Protein AF-0000000084445921 (afdb_homodimer)

Secondary structure (DSSP, 8-state):
---SS--EE-TT-EEE-TTS-EEEEEEEEEE-TTS-EEEEEEEE--GGGS--EEEEEEGGGEEEETTEEEES--HHHHHTSPBP-TTS----/---SS--EE-TT-EEE-TTS-EEEEEEEEEE-TTS-EEEEEEEE--GGGS--EEEEEEGGGEEEETTEEEES--HHHHHTSPBP-TTS----

Nearest PDB structures (foldseek):
  3htr-assembly1_A  TM=7.862E-01  e=1.238E-06  Rhodopseudomonas palustris
  3a1p-assembly2_C  TM=6.717E-01  e=2.189E-02  Thermus thermophilus HB8
  3h9n-assembly1_A  TM=5.577E-01  e=1.354E-01  Haemophilus influenzae
  8u17-assembly2_D  TM=4.928E-01  e=6.609E+00  Homo sapiens
  8u17-assembly1_A  TM=4.123E-01  e=5.853E+00  Homo sapiens

InterPro domains:
  IPR011033 PRC-barrel-like superfamily [SSF50346] (10-69)
  IPR027275 PRC-barrel domain [PF05239] (10-68)

Solvent-accessible surface area (backbone atoms only — not comparable to full-atom values): 10262 Å² total; per-residue (Å²): 107,53,69,90,60,73,58,44,68,46,59,70,32,56,27,20,27,69,86,65,48,75,55,29,26,31,67,36,40,27,23,31,60,86,58,46,67,49,26,34,32,26,41,35,52,37,67,92,84,58,64,78,37,39,32,65,43,54,39,83,54,51,42,41,48,98,90,41,35,32,30,76,53,45,70,76,62,54,69,72,52,64,70,56,50,88,92,48,78,67,77,94,105,53,69,91,61,72,58,45,69,46,61,69,31,57,28,20,27,70,86,65,46,76,54,30,26,30,67,37,38,26,23,31,59,87,57,45,67,48,26,33,32,26,42,34,51,37,66,93,85,59,65,80,36,39,32,67,43,54,39,84,56,51,42,40,49,99,91,40,35,32,28,77,54,46,71,76,63,53,69,72,52,63,72,56,50,89,93,48,79,67,77,95

Radius of gyration: 16.86 Å; Cα contacts (8 Å, |Δi|>4): 419; chains: 2; bounding box: 35×49×38 Å

pLDDT: mean 82.2, std 14.03, range [44.69, 96.44]

Structure (mmCIF, N/CA/C/O backbone):
data_AF-0000000084445921-model_v1
#
loop_
_entity.id
_entity.type
_entity.pdbx_description
1 polymer 'PRC-barrel domain-containing protein'
#
loop_
_atom_site.group_PDB
_atom_site.id
_atom_site.type_symbol
_atom_site.label_atom_id
_atom_site.label_alt_id
_atom_site.label_comp_id
_atom_site.label_asym_id
_atom_site.label_entity_id
_atom_site.label_seq_id
_atom_site.pdbx_PDB_ins_code
_atom_site.Cartn_x
_atom_site.Cartn_y
_atom_site.Cartn_z
_atom_site.occupancy
_atom_site.B_iso_or_equiv
_atom_site.auth_seq_id
_atom_site.auth_comp_id
_atom_site.auth_asym_id
_atom_site.auth_atom_id
_atom_site.pdbx_PDB_model_num
ATOM 1 N N . MET A 1 1 ? 11.797 9.07 12.75 1 50 1 MET A N 1
ATOM 2 C CA . MET A 1 1 ? 12.828 8.719 11.773 1 50 1 MET A CA 1
ATOM 3 C C . MET A 1 1 ? 12.523 7.371 11.125 1 50 1 MET A C 1
ATOM 5 O O . MET A 1 1 ? 12.086 6.438 11.797 1 50 1 MET A O 1
ATOM 9 N N . LEU A 1 2 ? 12.398 7.426 9.727 1 62.56 2 LEU A N 1
ATOM 10 C CA . LEU A 1 2 ? 12.148 6.129 9.109 1 62.56 2 LEU A CA 1
ATOM 11 C C . LEU A 1 2 ? 13.328 5.188 9.328 1 62.56 2 LEU A C 1
ATOM 13 O O . LEU A 1 2 ? 14.484 5.602 9.211 1 62.56 2 LEU A O 1
ATOM 17 N N . PRO A 1 3 ? 13.016 4.223 10.055 1 58.06 3 PRO A N 1
ATOM 18 C CA . PRO A 1 3 ? 14.141 3.312 10.289 1 58.06 3 PRO A CA 1
ATOM 19 C C . PRO A 1 3 ? 14.945 3.025 9.023 1 58.06 3 PRO A C 1
ATOM 21 O O . PRO A 1 3 ? 14.414 3.127 7.918 1 58.06 3 PRO A O 1
ATOM 24 N N . ALA A 1 4 ? 16.281 2.996 9.227 1 61.31 4 ALA A N 1
ATOM 25 C CA . ALA A 1 4 ? 17.297 2.748 8.219 1 61.31 4 ALA A CA 1
ATOM 26 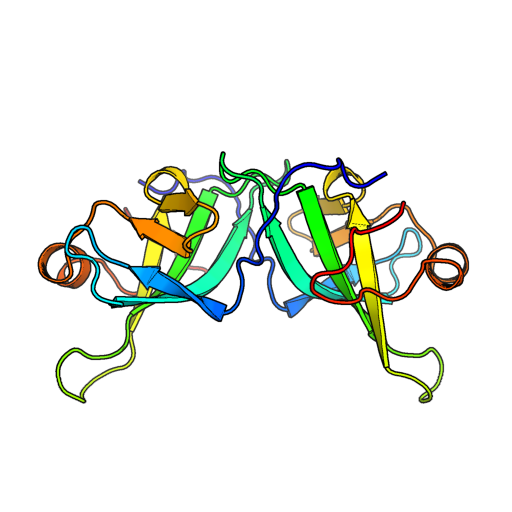C C . ALA A 1 4 ? 17.125 1.363 7.594 1 61.31 4 ALA A C 1
ATOM 28 O O . ALA A 1 4 ? 18.047 0.843 6.961 1 61.31 4 ALA A O 1
ATOM 29 N N . THR A 1 5 ? 15.953 0.777 7.824 1 67.5 5 THR A N 1
ATOM 30 C CA . THR A 1 5 ? 15.867 -0.561 7.25 1 67.5 5 THR A CA 1
ATOM 31 C C . THR A 1 5 ? 15.57 -0.49 5.754 1 67.5 5 THR A C 1
ATOM 33 O O . THR A 1 5 ? 15.055 0.516 5.262 1 67.5 5 THR A O 1
ATOM 36 N N . ASP A 1 6 ? 16.094 -1.514 5.074 1 81.88 6 ASP A N 1
ATOM 37 C CA . ASP A 1 6 ? 15.797 -1.625 3.648 1 81.88 6 ASP A CA 1
ATOM 38 C C . ASP A 1 6 ? 14.297 -1.764 3.402 1 81.88 6 ASP A C 1
ATOM 40 O O . ASP A 1 6 ? 13.625 -2.549 4.07 1 81.88 6 ASP A O 1
ATOM 44 N N . THR A 1 7 ? 13.742 -0.82 2.822 1 89.62 7 THR A N 1
ATOM 45 C CA . THR A 1 7 ? 12.328 -0.859 2.477 1 89.62 7 THR A CA 1
ATOM 46 C C . THR A 1 7 ? 12.141 -0.884 0.963 1 89.62 7 THR A C 1
ATOM 48 O O . THR A 1 7 ? 13.055 -0.539 0.213 1 89.62 7 THR A O 1
ATOM 51 N N . LEU A 1 8 ? 11.078 -1.448 0.571 1 90.44 8 LEU A N 1
ATOM 52 C CA . LEU A 1 8 ? 10.695 -1.396 -0.836 1 90.44 8 LEU A CA 1
ATOM 53 C C . LEU A 1 8 ? 9.273 -0.854 -0.995 1 90.44 8 LEU A C 1
ATOM 55 O O . LEU A 1 8 ? 8.445 -1.005 -0.098 1 90.44 8 LEU A O 1
ATOM 59 N N . ARG A 1 9 ? 9.016 -0.302 -2.061 1 92.12 9 ARG A N 1
ATOM 60 C CA . ARG A 1 9 ? 7.68 0.18 -2.406 1 92.12 9 ARG A CA 1
ATOM 61 C C . ARG A 1 9 ? 6.777 -0.971 -2.842 1 92.12 9 ARG A C 1
ATOM 63 O O . ARG A 1 9 ? 7.215 -1.869 -3.562 1 92.12 9 ARG A O 1
ATOM 70 N N . VAL A 1 10 ? 5.57 -0.848 -2.449 1 94.06 10 VAL A N 1
ATOM 71 C CA . VAL A 1 10 ? 4.691 -1.992 -2.67 1 94.06 10 VAL A CA 1
ATOM 72 C C . VAL A 1 10 ? 3.809 -1.739 -3.889 1 94.06 10 VAL A C 1
ATOM 74 O O . VAL A 1 10 ? 3.637 -2.623 -4.734 1 94.06 10 VAL A O 1
ATOM 77 N N . PHE A 1 11 ? 3.242 -0.559 -3.961 1 92.44 11 PHE A N 1
ATOM 78 C CA . PHE A 1 11 ? 2.281 -0.296 -5.023 1 92.44 11 PHE A CA 1
ATOM 79 C C . PHE A 1 11 ? 2.959 -0.343 -6.391 1 92.44 11 PHE A C 1
ATOM 81 O O . PHE A 1 11 ? 4.023 0.248 -6.578 1 92.44 11 PHE A O 1
ATOM 88 N N . GLY A 1 12 ? 2.389 -1.109 -7.266 1 91.88 12 GLY A N 1
ATOM 89 C CA . GLY A 1 12 ? 2.848 -1.175 -8.648 1 91.88 12 GLY A CA 1
ATOM 90 C C . GLY A 1 12 ? 3.988 -2.156 -8.852 1 91.88 12 GLY A C 1
ATOM 91 O O . GLY A 1 12 ? 4.461 -2.342 -9.969 1 91.88 12 GLY A O 1
ATOM 92 N N . ARG A 1 13 ? 4.383 -2.787 -7.855 1 93.12 13 ARG A N 1
ATOM 93 C CA . ARG A 1 13 ? 5.496 -3.727 -7.969 1 93.12 13 ARG A CA 1
ATOM 94 C C . ARG A 1 13 ? 5.035 -5.051 -8.57 1 93.12 13 ARG A C 1
ATOM 96 O O . ARG A 1 13 ? 3.949 -5.543 -8.242 1 93.12 13 ARG A O 1
ATOM 103 N N . ASP A 1 14 ? 5.922 -5.586 -9.273 1 91.94 14 ASP A N 1
ATOM 104 C CA . ASP A 1 14 ? 5.703 -6.914 -9.844 1 91.94 14 ASP A CA 1
ATOM 105 C C . ASP A 1 14 ? 5.84 -7.996 -8.773 1 91.94 14 ASP A C 1
ATOM 107 O O . ASP A 1 14 ? 6.676 -7.887 -7.871 1 91.94 14 ASP A O 1
ATOM 111 N N . VAL A 1 15 ? 5 -8.938 -8.945 1 93.12 15 VAL A N 1
ATOM 112 C CA . VAL A 1 15 ? 5.078 -10.117 -8.102 1 93.12 15 VAL A CA 1
ATOM 113 C C . VAL A 1 15 ? 5.508 -11.328 -8.938 1 93.12 15 VAL A C 1
ATOM 115 O O . VAL A 1 15 ? 4.902 -11.617 -9.969 1 93.12 15 VAL A O 1
ATOM 118 N N . LYS A 1 16 ? 6.508 -11.945 -8.438 1 91.94 16 LYS A N 1
ATOM 119 C CA . LYS A 1 16 ? 7.035 -13.117 -9.133 1 91.94 16 LYS A CA 1
ATOM 120 C C . LYS A 1 16 ? 6.543 -14.406 -8.484 1 91.94 16 LYS A C 1
ATOM 122 O O . LYS A 1 16 ? 6.41 -14.484 -7.262 1 91.94 16 LYS A O 1
ATOM 127 N N . SER A 1 17 ? 6.285 -15.375 -9.359 1 87 17 SER A N 1
ATOM 128 C CA . SER A 1 17 ? 5.961 -16.719 -8.883 1 87 17 SER A CA 1
ATOM 129 C C . SER A 1 17 ? 7.203 -17.438 -8.375 1 87 17 SER A C 1
ATOM 131 O O . SER A 1 17 ? 8.305 -16.891 -8.422 1 87 17 SER A O 1
ATOM 133 N N . ALA A 1 18 ? 6.934 -18.641 -7.832 1 83.12 18 ALA A N 1
ATOM 134 C CA . ALA A 1 18 ? 8.031 -19.469 -7.355 1 83.12 18 ALA A CA 1
ATOM 135 C C . ALA A 1 18 ? 9.023 -19.781 -8.477 1 83.12 18 ALA A C 1
ATOM 137 O O . ALA A 1 18 ? 10.203 -20.016 -8.227 1 83.12 18 ALA A O 1
ATOM 138 N N . SER A 1 19 ? 8.562 -19.672 -9.734 1 82.25 19 SER A N 1
ATOM 139 C CA . SER A 1 19 ? 9.414 -19.969 -10.883 1 82.25 19 SER A CA 1
ATOM 140 C C . SER A 1 19 ? 10.234 -18.75 -11.297 1 82.25 19 SER A C 1
ATOM 142 O O . SER A 1 19 ? 11.086 -18.828 -12.18 1 82.25 19 SER A O 1
ATOM 144 N N . GLY A 1 20 ? 9.914 -17.625 -10.742 1 84.38 20 GLY A N 1
ATOM 145 C CA . GLY A 1 20 ? 10.656 -16.422 -11.055 1 84.38 20 GLY A CA 1
ATOM 146 C C . GLY A 1 20 ? 10.008 -15.586 -12.141 1 84.38 20 GLY A C 1
ATOM 147 O O . GLY A 1 20 ? 10.547 -14.555 -12.539 1 84.38 20 GLY A O 1
ATOM 148 N N . THR A 1 21 ? 8.891 -16 -12.625 1 85.06 21 THR A N 1
ATOM 149 C CA . THR A 1 21 ? 8.172 -15.273 -13.672 1 85.06 21 THR A CA 1
ATOM 150 C C . THR A 1 21 ? 7.199 -14.273 -13.055 1 85.06 21 THR A C 1
ATOM 152 O O . THR A 1 21 ? 6.492 -14.594 -12.094 1 85.06 21 THR A O 1
ATOM 155 N N . VAL A 1 22 ? 7.148 -13.086 -13.641 1 88 22 VAL A N 1
ATOM 156 C CA . VAL A 1 22 ? 6.188 -12.086 -13.18 1 88 22 VAL A CA 1
ATOM 157 C C . VAL A 1 22 ? 4.77 -12.531 -13.516 1 88 22 VAL A C 1
ATOM 159 O O . VAL A 1 22 ? 4.453 -12.797 -14.68 1 88 22 VAL A O 1
ATOM 162 N N . VAL A 1 23 ? 3.932 -12.562 -12.477 1 85 23 VAL A N 1
ATOM 163 C CA . VAL A 1 23 ? 2.598 -13.094 -12.734 1 85 23 VAL A CA 1
ATOM 164 C C . VAL A 1 23 ? 1.544 -12.055 -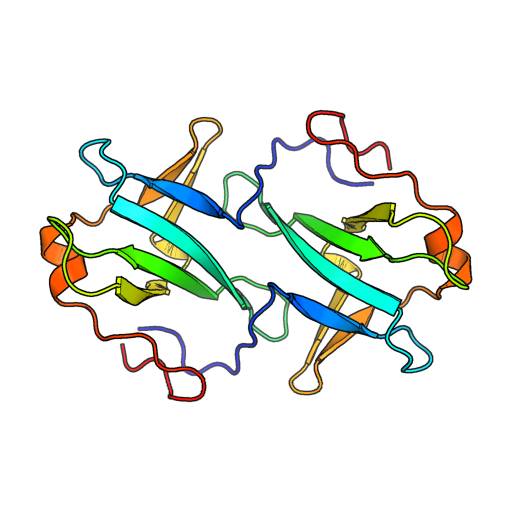12.359 1 85 23 VAL A C 1
ATOM 166 O O . VAL A 1 23 ? 0.387 -12.156 -12.773 1 85 23 VAL A O 1
ATOM 169 N N . ALA A 1 24 ? 1.941 -11.141 -11.57 1 88.94 24 ALA A N 1
ATOM 170 C CA . ALA A 1 24 ? 0.962 -10.164 -11.094 1 88.94 24 ALA A CA 1
ATOM 171 C C . ALA A 1 24 ? 1.64 -8.852 -10.695 1 88.94 24 ALA A C 1
ATOM 173 O O . ALA A 1 24 ? 2.869 -8.758 -10.711 1 88.94 24 ALA A O 1
ATOM 174 N N . GLN A 1 25 ? 0.872 -7.895 -10.492 1 91.94 25 GLN A N 1
ATOM 175 C CA . GLN A 1 25 ? 1.289 -6.621 -9.922 1 91.94 25 GLN A CA 1
ATOM 176 C C . GLN A 1 25 ? 0.421 -6.246 -8.719 1 91.94 25 GLN A C 1
ATOM 178 O O . GLN A 1 25 ? -0.8 -6.414 -8.758 1 91.94 25 GLN A O 1
ATOM 183 N N . ILE A 1 26 ? 1.073 -5.789 -7.688 1 94.19 26 ILE A N 1
ATOM 184 C CA . ILE A 1 26 ? 0.278 -5.32 -6.559 1 94.19 26 ILE A CA 1
ATOM 185 C C . ILE A 1 26 ? -0.393 -3.994 -6.914 1 94.19 26 ILE A C 1
ATOM 187 O O . ILE A 1 26 ? 0.279 -3.033 -7.293 1 94.19 26 ILE A O 1
ATOM 191 N N . VAL A 1 27 ? -1.721 -3.936 -6.742 1 93.38 27 VAL A N 1
ATOM 192 C CA . VAL A 1 27 ? -2.416 -2.711 -7.121 1 93.38 27 VAL A CA 1
ATOM 193 C C . VAL A 1 27 ? -3.049 -2.07 -5.891 1 93.38 27 VAL A C 1
ATOM 195 O O . VAL A 1 27 ? -3.459 -0.908 -5.926 1 93.38 27 VAL A O 1
ATOM 198 N N . ASN A 1 28 ? -3.189 -2.812 -4.855 1 95.56 28 ASN A N 1
A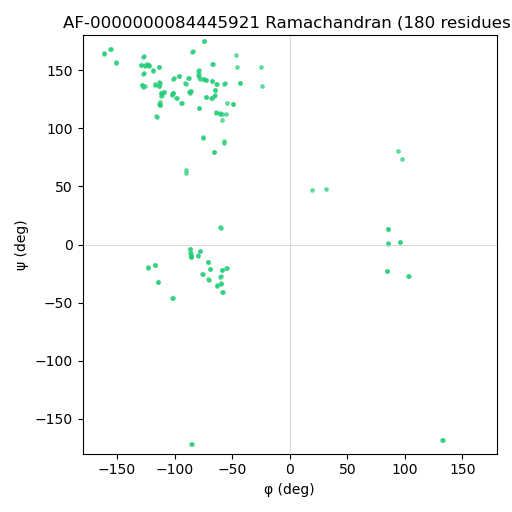TOM 199 C CA . ASN A 1 28 ? -3.662 -2.244 -3.598 1 95.56 28 ASN A CA 1
ATOM 200 C C . ASN A 1 28 ? -3.338 -3.152 -2.414 1 95.56 28 ASN A C 1
ATOM 202 O O . ASN A 1 28 ? -2.943 -4.305 -2.6 1 95.56 28 ASN A O 1
ATOM 206 N N . VAL A 1 29 ? -3.41 -2.674 -1.211 1 95.94 29 VAL A N 1
ATOM 207 C CA . VAL A 1 29 ? -3.215 -3.404 0.037 1 95.94 29 VAL A CA 1
ATOM 208 C C . VAL A 1 29 ? -4.395 -3.154 0.973 1 95.94 29 VAL A C 1
ATOM 210 O O . VAL A 1 29 ? -4.863 -2.021 1.102 1 95.94 29 VAL A O 1
ATOM 213 N N . LEU A 1 30 ? -4.875 -4.188 1.618 1 94.38 30 LEU A N 1
ATOM 214 C CA . LEU A 1 30 ? -5.879 -4.09 2.674 1 94.38 30 LEU A CA 1
ATOM 215 C C . LEU A 1 30 ? -5.227 -4.141 4.051 1 94.38 30 LEU A C 1
ATOM 217 O O . LEU A 1 30 ? -4.453 -5.055 4.344 1 94.38 30 LEU A O 1
ATOM 221 N N . VAL A 1 31 ? -5.57 -3.084 4.824 1 95.38 31 VAL A N 1
ATOM 222 C CA . VAL A 1 31 ? -5.016 -3.051 6.176 1 95.38 31 VAL A CA 1
ATOM 223 C C . VAL A 1 31 ? -6.148 -3.082 7.199 1 95.38 31 VAL A C 1
ATOM 225 O O . VAL A 1 31 ? -7.27 -2.652 6.91 1 95.38 31 VAL A O 1
ATOM 228 N N . ASN A 1 32 ? -5.836 -3.646 8.336 1 93.88 32 ASN A N 1
ATOM 229 C CA . ASN A 1 32 ? -6.805 -3.605 9.43 1 93.88 32 ASN A CA 1
ATOM 230 C C . ASN A 1 32 ? -6.688 -2.314 10.234 1 93.88 32 ASN A C 1
ATOM 232 O O . ASN A 1 32 ? -5.938 -1.411 9.859 1 93.88 32 ASN A O 1
ATOM 236 N N . GLU A 1 33 ? -7.355 -2.205 11.328 1 93.19 33 GLU A N 1
ATOM 237 C CA . GLU A 1 33 ? -7.414 -0.972 12.109 1 93.19 33 GLU A CA 1
ATOM 238 C C . GLU A 1 33 ? -6.066 -0.662 12.758 1 93.19 33 GLU A C 1
ATOM 240 O O . GLU A 1 33 ? -5.781 0.492 13.086 1 93.19 33 GLU A O 1
ATOM 245 N N . ALA A 1 34 ? -5.238 -1.652 12.906 1 93.69 34 ALA A N 1
ATOM 246 C CA . ALA A 1 34 ? -3.914 -1.452 13.492 1 93.69 34 ALA A CA 1
ATOM 247 C C . ALA A 1 34 ? -2.9 -1.044 12.43 1 93.69 34 ALA A C 1
ATOM 249 O O . ALA A 1 34 ? -1.73 -0.802 12.734 1 93.69 34 ALA A O 1
ATOM 250 N N . GLY A 1 35 ? -3.361 -1.023 11.195 1 94.69 35 GLY A N 1
ATOM 251 C CA . GLY A 1 35 ? -2.465 -0.664 10.109 1 94.69 35 GLY A CA 1
ATOM 252 C C . GLY A 1 35 ? -1.653 -1.836 9.586 1 94.69 35 GLY A C 1
ATOM 253 O O . GLY A 1 35 ? -0.659 -1.647 8.883 1 94.69 35 GLY A O 1
ATOM 254 N N . GLU A 1 36 ? -2.043 -2.994 9.969 1 95.69 36 GLU A N 1
ATOM 255 C CA . GLU A 1 36 ? -1.335 -4.191 9.523 1 95.69 36 GLU A CA 1
ATOM 256 C C . GLU A 1 36 ? -1.878 -4.691 8.195 1 95.69 36 GLU A C 1
ATOM 258 O O . GLU A 1 36 ? -3.092 -4.812 8.016 1 95.69 36 GLU A O 1
ATOM 263 N N . PRO A 1 37 ? -0.949 -4.945 7.281 1 96.44 37 PRO A N 1
ATOM 264 C CA . PRO A 1 37 ? -1.442 -5.527 6.031 1 96.44 37 PRO A CA 1
ATOM 265 C C . PRO A 1 37 ? -2.035 -6.922 6.219 1 96.44 37 PRO A C 1
ATOM 267 O O . PRO A 1 37 ? -1.432 -7.77 6.883 1 96.44 37 PRO A O 1
ATOM 270 N N . ARG A 1 38 ? -3.23 -7.121 5.625 1 94.81 38 ARG A N 1
ATOM 271 C CA . ARG A 1 38 ? -3.914 -8.406 5.738 1 94.81 38 ARG A CA 1
ATOM 272 C C . ARG A 1 38 ? -4.004 -9.102 4.383 1 94.81 38 ARG A C 1
ATOM 274 O O . ARG A 1 38 ? -3.926 -10.328 4.301 1 94.81 38 ARG A O 1
ATOM 281 N N . ALA A 1 39 ? -4.117 -8.281 3.338 1 94.19 39 ALA A N 1
ATOM 282 C CA . ALA A 1 39 ? -4.23 -8.828 1.985 1 94.19 39 ALA A CA 1
ATOM 283 C C . ALA A 1 39 ? -3.639 -7.863 0.958 1 94.19 39 ALA A C 1
ATOM 285 O O . ALA A 1 39 ? -3.512 -6.668 1.222 1 94.19 39 ALA A O 1
ATOM 286 N N . ALA A 1 40 ? -3.26 -8.391 -0.129 1 94.56 40 ALA A N 1
ATOM 287 C CA . ALA A 1 40 ? -2.875 -7.633 -1.317 1 94.56 40 ALA A CA 1
ATOM 288 C C . ALA A 1 40 ? -3.857 -7.871 -2.461 1 94.56 40 ALA A C 1
ATOM 290 O O . ALA A 1 40 ? -4.312 -8.992 -2.674 1 94.56 40 ALA A O 1
ATOM 291 N N . ILE A 1 41 ? -4.191 -6.836 -3.09 1 93.44 41 ILE A N 1
ATOM 292 C CA . ILE A 1 41 ? -4.941 -6.941 -4.34 1 93.44 41 ILE A CA 1
ATOM 293 C C . ILE A 1 41 ? -3.975 -6.934 -5.52 1 93.44 41 ILE A C 1
ATOM 295 O O . ILE A 1 41 ? -3.178 -6.004 -5.672 1 93.44 41 ILE A O 1
ATOM 299 N N . LEU A 1 42 ? -4.082 -7.98 -6.258 1 91.94 42 LEU A N 1
ATOM 300 C CA . LEU A 1 42 ? -3.172 -8.172 -7.383 1 91.94 42 LEU A CA 1
ATOM 301 C C . LEU A 1 42 ? -3.912 -8.062 -8.711 1 91.94 42 LEU A C 1
ATOM 303 O O . LEU A 1 42 ? -5.039 -8.547 -8.844 1 91.94 42 LEU A O 1
ATOM 307 N N . ASP A 1 43 ? -3.311 -7.223 -9.586 1 89.38 43 ASP A N 1
ATOM 308 C CA . ASP A 1 43 ? -3.684 -7.352 -10.992 1 89.38 43 ASP A CA 1
ATOM 309 C C . ASP A 1 43 ? -3.039 -8.586 -11.617 1 89.38 43 ASP A C 1
ATOM 311 O O . ASP A 1 43 ? -1.839 -8.594 -11.898 1 89.38 43 ASP A O 1
ATOM 315 N N . TYR A 1 44 ? -3.834 -9.516 -11.508 1 83.06 44 TYR A N 1
ATOM 316 C CA . TYR A 1 44 ? -3.408 -10.773 -12.117 1 83.06 44 TYR A CA 1
ATOM 317 C C . TYR A 1 44 ? -3.875 -10.867 -13.562 1 83.06 44 TYR A C 1
ATOM 319 O O . TYR A 1 44 ? -5.074 -10.984 -13.828 1 83.06 44 TYR A O 1
ATOM 327 N N . GLY A 1 45 ? -3.26 -9.836 -14.398 1 68.56 45 GLY A N 1
ATOM 328 C CA . GLY A 1 45 ? -3.699 -9.898 -15.781 1 68.56 45 GLY A CA 1
ATOM 329 C C . GLY A 1 45 ? -3.664 -11.305 -16.344 1 68.56 45 GLY A C 1
ATOM 330 O O . GLY A 1 45 ? -3.043 -12.203 -15.773 1 68.56 45 GLY A O 1
ATOM 331 N N . GLY A 1 46 ? -4.473 -11.273 -17.531 1 55.03 46 GLY A N 1
ATOM 332 C CA . GLY A 1 46 ? -4.918 -12.398 -18.344 1 55.03 46 GLY A CA 1
ATOM 333 C C . GLY A 1 46 ? -3.775 -13.219 -18.906 1 55.03 46 GLY A C 1
ATOM 334 O O . GLY A 1 46 ? -2.645 -12.734 -19 1 55.03 46 GLY A O 1
ATOM 335 N N . PHE A 1 47 ? -3.66 -14.266 -18.375 1 51.25 47 PHE A N 1
ATOM 336 C CA . PHE A 1 47 ? -3.076 -15.359 -19.141 1 51.25 47 PHE A CA 1
ATOM 337 C C . PHE A 1 47 ? -3.252 -15.117 -20.641 1 51.25 47 PHE A C 1
ATOM 339 O O . PHE A 1 47 ? -4.195 -14.445 -21.047 1 51.25 47 PHE A O 1
ATOM 346 N N . LEU A 1 48 ? -2.746 -15.18 -21.484 1 45.25 48 LEU A N 1
ATOM 347 C CA . LEU A 1 48 ? -2.664 -15.086 -22.938 1 45.25 48 LEU A CA 1
ATOM 348 C C . LEU A 1 48 ? -3.631 -14.031 -23.469 1 45.25 48 LEU A C 1
ATOM 350 O O . LEU A 1 48 ? -4.344 -14.273 -24.438 1 45.25 48 LEU A O 1
ATOM 354 N N . GLY A 1 49 ? -3.709 -12.742 -22.906 1 49.72 49 GLY A N 1
ATOM 355 C CA . GLY A 1 49 ? -4.402 -11.742 -23.703 1 49.72 49 GLY A CA 1
ATOM 356 C C . GLY A 1 49 ? -5.809 -11.461 -23.219 1 49.72 49 GLY A C 1
ATOM 357 O O . GLY A 1 49 ? -6.449 -10.508 -23.656 1 49.72 49 GLY A O 1
ATOM 358 N N . VAL A 1 50 ? -6.531 -12.406 -22.547 1 55.16 50 VAL A N 1
ATOM 359 C CA . VAL A 1 50 ? -7.957 -12.219 -22.297 1 55.16 50 VAL A CA 1
ATOM 360 C C . VAL A 1 50 ? -8.211 -12.047 -20.797 1 55.16 50 VAL A C 1
ATOM 362 O O . VAL A 1 50 ? -7.715 -12.836 -19.984 1 55.16 50 VAL A O 1
ATOM 365 N N . GLY A 1 51 ? -8.875 -10.875 -20.203 1 61.78 51 GLY A N 1
ATOM 366 C CA . GLY A 1 51 ? -9.617 -10.719 -18.969 1 61.78 51 GLY A CA 1
ATOM 367 C C . GLY A 1 51 ? -8.766 -10.234 -17.812 1 61.78 51 GLY A C 1
ATOM 368 O O . GLY A 1 51 ? -7.785 -10.883 -17.438 1 61.78 51 GLY A O 1
ATOM 369 N N . ARG A 1 52 ? -8.461 -9.023 -17.641 1 67.88 52 ARG A N 1
ATOM 370 C CA . ARG A 1 52 ? -7.824 -8.5 -16.438 1 67.88 52 ARG A CA 1
ATOM 371 C C . ARG A 1 52 ? -8.633 -8.852 -15.188 1 67.88 52 ARG A C 1
ATOM 373 O O . ARG A 1 52 ? -9.852 -8.688 -15.164 1 67.88 52 ARG A O 1
ATOM 380 N N . ARG A 1 53 ? -7.973 -9.758 -14.352 1 80.69 53 ARG A N 1
ATOM 381 C CA . ARG A 1 53 ? -8.641 -10.109 -13.102 1 80.69 53 ARG A CA 1
ATOM 382 C C . ARG A 1 53 ? -7.875 -9.57 -11.898 1 80.69 53 ARG A C 1
ATOM 384 O O . ARG A 1 53 ? -6.645 -9.484 -11.93 1 80.69 53 ARG A O 1
ATOM 391 N N . ARG A 1 54 ? -8.641 -9.094 -11.023 1 87.88 54 ARG A N 1
ATOM 392 C CA . ARG A 1 54 ? -8.062 -8.75 -9.727 1 87.88 54 ARG A CA 1
ATOM 393 C C . ARG A 1 54 ? -8.383 -9.805 -8.68 1 87.88 54 ARG A C 1
ATOM 395 O O . ARG A 1 54 ? -9.523 -10.273 -8.594 1 87.88 54 ARG A O 1
ATOM 402 N N . ILE A 1 55 ? -7.32 -10.234 -8.023 1 87.94 55 ILE A N 1
ATOM 403 C CA . ILE A 1 55 ? -7.5 -11.211 -6.957 1 87.94 55 ILE A CA 1
ATOM 404 C C . ILE A 1 55 ? -6.91 -10.672 -5.656 1 87.94 55 ILE A C 1
ATOM 406 O O . ILE A 1 55 ? -6.051 -9.781 -5.68 1 87.94 55 ILE A O 1
ATOM 410 N N . ALA A 1 56 ? -7.441 -11.195 -4.578 1 91.19 56 ALA A N 1
ATOM 411 C CA . ALA A 1 56 ? -6.883 -10.883 -3.268 1 91.19 56 ALA A CA 1
ATOM 412 C C . ALA A 1 56 ? -6.172 -12.094 -2.67 1 91.19 56 ALA A C 1
ATOM 414 O O . ALA A 1 56 ? -6.699 -13.203 -2.701 1 91.19 56 ALA A O 1
ATOM 415 N N . VAL A 1 57 ? -4.934 -11.82 -2.186 1 90.62 57 VAL A N 1
ATOM 416 C CA . VAL A 1 57 ? -4.195 -12.883 -1.519 1 90.62 57 VAL A CA 1
ATOM 417 C C . VAL A 1 57 ? -3.83 -12.445 -0.1 1 90.62 57 VAL A C 1
ATOM 419 O O . VAL A 1 57 ? -3.701 -11.25 0.176 1 90.62 57 VAL A O 1
ATOM 422 N N . THR A 1 58 ? -3.66 -13.422 0.756 1 92.38 58 THR A N 1
ATOM 423 C CA . THR A 1 58 ? -3.203 -13.102 2.105 1 92.38 58 THR A CA 1
ATOM 424 C C . THR A 1 58 ? -1.808 -12.492 2.074 1 92.38 58 THR A C 1
ATOM 426 O O . THR A 1 58 ? -0.93 -12.961 1.349 1 92.38 58 THR A O 1
ATOM 429 N N . TRP A 1 59 ? -1.587 -11.492 2.846 1 94.44 59 TRP A N 1
ATOM 430 C CA . TRP A 1 59 ? -0.331 -10.75 2.873 1 94.44 59 TRP A CA 1
ATOM 431 C C . TRP A 1 59 ? 0.835 -11.664 3.229 1 94.44 59 TRP A C 1
ATOM 433 O O . TRP A 1 59 ? 1.93 -11.531 2.678 1 94.44 59 TRP A O 1
ATOM 443 N N . GLU A 1 60 ? 0.594 -12.617 4.043 1 92.81 60 GLU A N 1
ATOM 444 C CA . GLU A 1 60 ? 1.642 -13.484 4.574 1 92.81 60 GLU A CA 1
ATOM 445 C C . GLU A 1 60 ? 2.189 -14.414 3.492 1 92.81 60 GLU A C 1
ATOM 447 O O . GLU A 1 60 ? 3.248 -15.016 3.666 1 92.81 60 GLU A O 1
ATOM 452 N N . THR A 1 61 ? 1.436 -14.508 2.371 1 90.56 61 THR A N 1
ATOM 453 C CA . THR A 1 61 ? 1.896 -15.383 1.297 1 90.56 61 THR A CA 1
ATOM 454 C C . THR A 1 61 ? 2.979 -14.695 0.468 1 90.56 61 THR A C 1
ATOM 456 O O . THR A 1 61 ? 3.635 -15.328 -0.357 1 90.56 61 THR A O 1
ATOM 459 N N . LEU A 1 62 ? 3.141 -13.43 0.727 1 94.38 62 LEU A N 1
ATOM 460 C CA . LEU A 1 62 ? 4.113 -12.648 -0.029 1 94.38 62 LEU A CA 1
ATOM 461 C C . LEU A 1 62 ? 5.441 -12.562 0.716 1 94.38 62 LEU A C 1
ATOM 463 O O . LEU A 1 62 ? 5.465 -12.477 1.945 1 94.38 62 LEU A O 1
ATOM 467 N N . SER A 1 63 ? 6.469 -12.562 -0.018 1 95 63 SER A N 1
ATOM 468 C CA . SER A 1 63 ? 7.812 -12.305 0.493 1 95 63 SER A CA 1
ATOM 469 C C . SER A 1 63 ? 8.406 -11.039 -0.121 1 95 63 SER A C 1
ATOM 471 O O . SER A 1 63 ? 8.312 -10.828 -1.332 1 95 63 SER A O 1
ATOM 473 N N . PHE A 1 64 ? 9.023 -10.305 0.736 1 94.44 64 PHE A N 1
ATOM 474 C CA . PHE A 1 64 ? 9.578 -9.023 0.339 1 94.44 64 PHE A CA 1
ATOM 475 C C . PHE A 1 64 ? 11.094 -9.023 0.458 1 94.44 64 PHE A C 1
ATOM 477 O O . PHE A 1 64 ? 11.641 -9.18 1.555 1 94.44 64 PHE A O 1
ATOM 484 N N . THR A 1 65 ? 11.758 -9.008 -0.634 1 87.88 65 THR A N 1
ATOM 485 C CA . THR A 1 65 ? 13.219 -8.969 -0.67 1 87.88 65 THR A CA 1
ATOM 486 C C . THR A 1 65 ? 13.703 -7.816 -1.546 1 87.88 65 THR A C 1
ATOM 488 O O . THR A 1 65 ? 12.93 -7.238 -2.312 1 87.88 65 THR A O 1
ATOM 491 N N . PRO A 1 66 ? 14.891 -7.441 -1.401 1 82.06 66 PRO A N 1
ATOM 492 C CA . PRO A 1 66 ? 15.43 -6.391 -2.264 1 82.06 66 PRO A CA 1
ATOM 493 C C . PRO A 1 66 ? 15.289 -6.707 -3.75 1 82.06 66 PRO A C 1
ATOM 495 O O . PRO A 1 66 ? 15.234 -5.797 -4.578 1 82.06 66 PRO A O 1
ATOM 498 N N . ASP A 1 67 ? 15.102 -7.977 -4.109 1 82.62 67 ASP A N 1
ATOM 499 C CA . ASP A 1 67 ? 14.977 -8.398 -5.5 1 82.62 67 ASP A CA 1
ATOM 500 C C . ASP A 1 67 ? 13.531 -8.273 -5.984 1 82.62 67 ASP A C 1
ATOM 502 O O . ASP A 1 67 ? 13.258 -8.398 -7.18 1 82.62 67 ASP A O 1
ATOM 506 N N . GLY A 1 68 ? 12.727 -8.031 -5.027 1 88.5 68 GLY A N 1
ATOM 507 C CA . GLY A 1 68 ? 11.328 -7.879 -5.395 1 88.5 68 GLY A CA 1
ATOM 508 C C . GLY A 1 68 ? 10.383 -8.656 -4.496 1 88.5 68 GLY A C 1
ATOM 509 O O . GLY A 1 68 ? 10.766 -9.078 -3.404 1 88.5 68 GLY A O 1
ATOM 510 N N . ILE A 1 69 ? 9.094 -8.719 -4.984 1 95.69 69 ILE A N 1
ATOM 511 C CA . ILE A 1 69 ? 8.055 -9.43 -4.254 1 95.69 69 ILE A CA 1
ATOM 512 C C . ILE A 1 69 ? 7.809 -10.797 -4.895 1 95.69 69 ILE A C 1
ATOM 514 O O . ILE A 1 69 ? 7.684 -10.898 -6.117 1 95.69 69 ILE A O 1
ATOM 518 N N . THR A 1 70 ? 7.816 -11.734 -4.035 1 94 70 THR A N 1
ATOM 519 C CA . THR A 1 70 ? 7.59 -13.086 -4.527 1 94 70 THR A CA 1
ATOM 520 C C . THR A 1 70 ? 6.473 -13.773 -3.746 1 94 70 THR A C 1
ATOM 522 O O . THR A 1 70 ? 6.195 -13.406 -2.602 1 94 70 THR A O 1
ATOM 525 N N . PHE A 1 71 ? 5.785 -14.547 -4.352 1 89.31 71 PHE A N 1
ATOM 526 C CA . PHE A 1 71 ? 4.875 -15.398 -3.602 1 89.31 71 PHE A CA 1
ATOM 527 C C . PHE A 1 71 ? 5.051 -16.859 -4.004 1 89.31 71 PHE A C 1
ATOM 529 O O . PHE A 1 71 ? 5.656 -17.156 -5.035 1 89.31 71 PHE A O 1
ATOM 536 N N . LEU A 1 72 ? 4.699 -17.719 -3.078 1 83.38 72 LEU A N 1
ATOM 537 C CA . LEU A 1 72 ? 4.969 -19.141 -3.205 1 83.38 72 LEU A CA 1
ATOM 538 C C . LEU A 1 72 ? 3.963 -19.797 -4.141 1 83.38 72 LEU A C 1
ATOM 540 O O . LEU A 1 72 ? 4.129 -20.969 -4.516 1 83.38 72 LEU A O 1
ATOM 544 N N . LEU A 1 73 ? 2.988 -19.125 -4.609 1 81.75 73 LEU A N 1
ATOM 545 C CA . LEU A 1 73 ? 1.949 -19.703 -5.449 1 81.75 73 LEU A CA 1
ATOM 546 C C . LEU A 1 73 ? 2.35 -19.656 -6.922 1 81.75 73 LEU A C 1
ATOM 548 O O . LEU A 1 73 ? 3.039 -18.734 -7.352 1 81.75 73 LEU A O 1
ATOM 552 N N . THR A 1 74 ? 1.961 -20.719 -7.605 1 80.12 74 THR A N 1
ATOM 553 C CA . THR A 1 74 ? 2.16 -20.719 -9.047 1 80.12 74 THR A CA 1
ATOM 554 C C . THR A 1 74 ? 1.017 -20 -9.758 1 80.12 74 THR A C 1
ATOM 556 O O . THR A 1 74 ? -0.037 -19.766 -9.164 1 80.12 74 THR A O 1
ATOM 559 N N . ARG A 1 75 ? 1.255 -19.719 -11.008 1 78.44 75 ARG A N 1
ATOM 560 C CA . ARG A 1 75 ? 0.222 -19.078 -11.812 1 78.44 75 ARG A CA 1
ATOM 561 C C . ARG A 1 75 ? -1.041 -19.938 -11.859 1 78.44 75 ARG A C 1
ATOM 563 O O . ARG A 1 75 ? -2.154 -19.406 -11.797 1 78.44 75 ARG A O 1
ATOM 570 N N . ASP A 1 76 ? -0.831 -21.297 -11.992 1 78.56 76 ASP A N 1
ATOM 571 C CA . ASP A 1 76 ? -1.961 -22.219 -12.086 1 78.56 76 ASP A CA 1
ATOM 572 C C . ASP A 1 76 ? -2.797 -22.188 -10.805 1 78.56 76 ASP A C 1
ATOM 574 O O . ASP A 1 76 ? -4.023 -22.328 -10.859 1 78.56 76 ASP A O 1
ATOM 578 N N . GLN A 1 77 ? -2.119 -22.031 -9.719 1 81 77 GLN A N 1
ATOM 579 C CA . GLN A 1 77 ? -2.816 -21.969 -8.438 1 81 77 GLN A CA 1
ATOM 580 C C . GLN A 1 77 ? -3.619 -20.688 -8.297 1 81 77 GLN A C 1
ATOM 582 O O . GLN A 1 77 ? -4.691 -20.672 -7.691 1 81 77 GLN A O 1
ATOM 587 N N . LEU A 1 78 ? -3.146 -19.594 -8.93 1 80.94 78 LEU A N 1
ATOM 588 C CA . LEU A 1 78 ? -3.811 -18.312 -8.836 1 80.94 78 LEU A CA 1
ATOM 589 C C . LEU A 1 78 ? -5.07 -18.281 -9.688 1 80.94 78 LEU A C 1
ATOM 591 O O . LEU A 1 78 ? -6.008 -17.531 -9.398 1 80.94 78 LEU A O 1
ATOM 595 N N . LYS A 1 79 ? -5.086 -19.094 -10.703 1 78.38 79 LYS A N 1
ATOM 596 C CA . LYS A 1 79 ? -6.223 -19.141 -11.617 1 78.38 79 LYS A CA 1
ATOM 597 C C . LYS A 1 79 ? -7.508 -19.516 -10.883 1 78.38 79 LYS A C 1
ATOM 599 O O . LYS A 1 79 ? -8.594 -19.078 -11.266 1 78.38 79 LYS A O 1
ATOM 604 N N . GLY A 1 80 ? -7.336 -20.219 -9.844 1 78.56 80 GLY A N 1
ATOM 605 C CA . GLY A 1 80 ? -8.5 -20.688 -9.109 1 78.56 80 GLY A CA 1
ATOM 606 C C . GLY A 1 80 ? -9 -19.688 -8.086 1 78.56 80 GLY A C 1
ATOM 607 O O . GLY A 1 80 ? -10.055 -19.875 -7.484 1 78.56 80 GLY A O 1
ATOM 608 N N . PHE A 1 81 ? -8.305 -18.688 -7.898 1 81.75 81 PHE A N 1
ATOM 609 C CA . PHE A 1 81 ? -8.711 -17.688 -6.91 1 81.75 81 PHE A CA 1
ATOM 610 C C . PHE A 1 81 ? -9.906 -16.891 -7.41 1 81.75 81 PHE A C 1
ATOM 612 O O . PHE A 1 81 ? -10 -16.578 -8.602 1 81.75 81 PHE A O 1
ATOM 619 N N . PRO A 1 82 ? -10.773 -16.609 -6.477 1 82.69 82 PRO A N 1
ATOM 620 C CA . PRO A 1 82 ? -11.906 -15.766 -6.871 1 82.69 82 PRO A CA 1
ATOM 621 C C . PRO A 1 82 ? -11.484 -14.344 -7.215 1 82.69 82 PRO A C 1
ATOM 623 O O . PRO A 1 82 ? -10.461 -13.859 -6.711 1 82.69 82 PRO A O 1
ATOM 626 N N . ASP A 1 83 ? -12.297 -13.711 -8.023 1 83.38 83 ASP A N 1
ATOM 627 C CA . ASP A 1 83 ? -12.078 -12.297 -8.312 1 83.38 83 ASP A CA 1
ATOM 628 C C . ASP A 1 83 ? -12.32 -11.438 -7.078 1 83.38 83 ASP A C 1
ATOM 630 O O . ASP A 1 83 ? -13.234 -11.703 -6.297 1 83.38 83 ASP A O 1
ATOM 634 N N . PHE A 1 84 ? -11.461 -10.508 -7.012 1 84 84 PHE A N 1
ATOM 635 C CA . PHE A 1 84 ? -11.672 -9.555 -5.93 1 84 84 PHE A CA 1
ATOM 636 C C . PHE A 1 84 ? -12.766 -8.555 -6.289 1 84 84 PHE A C 1
ATOM 638 O O . PHE A 1 84 ? -12.711 -7.922 -7.344 1 84 84 PHE A O 1
ATOM 645 N N . VAL A 1 85 ? -13.789 -8.602 -5.504 1 76.94 85 VAL A N 1
ATOM 646 C CA . VAL A 1 85 ? -14.852 -7.609 -5.629 1 76.94 85 VAL A CA 1
ATOM 647 C C . VAL A 1 85 ? -14.883 -6.723 -4.387 1 76.94 85 VAL A C 1
ATOM 649 O O . VAL A 1 85 ? -15.016 -7.223 -3.266 1 76.94 85 VAL A O 1
ATOM 652 N N . GLU A 1 86 ? -14.672 -5.422 -4.684 1 73.81 86 GLU A N 1
ATOM 653 C CA . GLU A 1 86 ? -14.656 -4.477 -3.57 1 73.81 86 GLU A CA 1
ATOM 654 C C . GLU A 1 86 ? -15.953 -4.555 -2.766 1 73.81 86 GLU A C 1
ATOM 656 O O . GLU A 1 86 ? -17.047 -4.605 -3.338 1 73.81 86 GLU A O 1
ATOM 661 N N . GLY A 1 87 ? -15.82 -4.488 -1.422 1 66.75 87 GLY A N 1
ATOM 662 C CA . GLY A 1 87 ? -17 -4.484 -0.559 1 66.75 87 GLY A CA 1
ATOM 663 C C . GLY A 1 87 ? -17.516 -5.879 -0.262 1 66.75 87 GLY A C 1
ATOM 664 O O . GLY A 1 87 ? -18.391 -6.051 0.597 1 66.75 87 GLY A O 1
ATOM 665 N N . LYS A 1 88 ? -17.203 -6.77 -1.094 1 64.88 88 LYS A N 1
ATOM 666 C CA . LYS A 1 88 ? -17.609 -8.141 -0.787 1 64.88 88 LYS A CA 1
ATOM 667 C C . LYS A 1 88 ? -16.578 -8.836 0.094 1 64.88 88 LYS A C 1
ATOM 669 O O . LYS A 1 88 ? -15.375 -8.594 -0.037 1 64.88 88 LYS A O 1
ATOM 674 N N . PRO A 1 89 ? -17.141 -9.477 1.17 1 60.53 89 PRO A N 1
ATOM 675 C CA . PRO A 1 89 ? -16.172 -10.227 1.978 1 60.53 89 PRO A CA 1
ATOM 676 C C . PRO A 1 89 ? -15.273 -11.133 1.137 1 60.53 89 PRO A C 1
ATOM 678 O O . PRO A 1 89 ? -15.727 -11.688 0.133 1 60.53 89 PRO A O 1
ATOM 681 N N . ILE A 1 90 ? -13.969 -10.891 1.228 1 56.88 90 ILE A N 1
ATOM 682 C CA . ILE A 1 90 ? -13.047 -11.789 0.541 1 56.88 90 ILE A CA 1
ATOM 683 C C . ILE A 1 90 ? -13.273 -13.227 1.019 1 56.88 90 ILE A C 1
ATOM 685 O O . ILE A 1 90 ? -13.203 -13.508 2.219 1 56.88 90 ILE A O 1
ATOM 689 N N . LEU A 1 91 ? -14.141 -13.938 0.396 1 48.19 91 LEU A N 1
ATOM 690 C CA . LEU A 1 91 ? -14.414 -15.328 0.744 1 48.19 91 LEU A CA 1
ATOM 691 C C . LEU A 1 91 ? -13.203 -16.203 0.471 1 48.19 91 LEU A C 1
ATOM 693 O O . LEU A 1 91 ? -12.695 -16.234 -0.653 1 48.19 91 LEU A O 1
ATOM 697 N N . ALA A 1 92 ? -12.305 -16.172 1.329 1 45.69 92 ALA A N 1
ATOM 698 C CA . ALA A 1 92 ? -11.328 -17.25 1.152 1 45.69 92 ALA A CA 1
ATOM 699 C C . ALA A 1 92 ? -11.984 -18.609 1.308 1 45.69 92 ALA A C 1
ATOM 701 O O . ALA A 1 92 ? -12.969 -18.766 2.035 1 45.69 92 ALA A O 1
ATOM 702 N N . MET B 1 1 ? -7.594 -17.875 4.488 1 50.03 1 MET B N 1
ATOM 703 C CA . MET B 1 1 ? -8.82 -17.078 4.559 1 50.03 1 MET B CA 1
ATOM 704 C C . MET B 1 1 ? -8.539 -15.672 5.062 1 50.03 1 MET B C 1
ATOM 706 O O . MET B 1 1 ? -7.742 -15.492 5.984 1 50.03 1 MET B O 1
ATOM 710 N N . LEU B 1 2 ? -8.93 -14.648 4.184 1 62.19 2 LEU B N 1
ATOM 711 C CA . LEU B 1 2 ? -8.695 -13.305 4.699 1 62.19 2 LEU B CA 1
ATOM 712 C C . LEU B 1 2 ? -9.539 -13.055 5.945 1 62.19 2 LEU B C 1
ATOM 714 O O . LEU B 1 2 ? -10.711 -13.43 5.996 1 62.19 2 LEU B O 1
ATOM 718 N N . PRO B 1 3 ? -8.828 -12.93 6.965 1 57.75 3 PRO B N 1
ATOM 719 C CA . PRO B 1 3 ? -9.617 -12.711 8.188 1 57.75 3 PRO B CA 1
ATOM 720 C C . PRO B 1 3 ? -10.758 -11.711 7.98 1 57.75 3 PRO B C 1
ATOM 722 O O . PRO B 1 3 ? -10.688 -10.867 7.09 1 57.75 3 PRO B O 1
ATOM 725 N N . ALA B 1 4 ? -11.922 -12.086 8.594 1 60.44 4 ALA B N 1
ATOM 726 C CA . ALA B 1 4 ? -13.18 -11.344 8.586 1 60.44 4 ALA B CA 1
ATOM 727 C C . ALA B 1 4 ? -13 -9.953 9.203 1 60.44 4 ALA B C 1
ATOM 729 O O . ALA B 1 4 ? -13.984 -9.305 9.586 1 60.44 4 ALA B O 1
ATOM 730 N N . THR B 1 5 ? -11.719 -9.555 9.359 1 66.62 5 THR B N 1
ATOM 731 C CA . THR B 1 5 ? -11.617 -8.25 10.008 1 66.62 5 THR B CA 1
ATOM 732 C C . THR B 1 5 ? -11.906 -7.129 9.016 1 66.62 5 THR B C 1
ATOM 734 O O . THR B 1 5 ? -11.789 -7.32 7.801 1 66.62 5 THR B O 1
ATOM 737 N N . ASP B 1 6 ? -12.445 -6.047 9.57 1 81.31 6 ASP B N 1
ATOM 738 C CA . ASP B 1 6 ? -12.68 -4.859 8.75 1 81.31 6 ASP B CA 1
ATOM 739 C C . ASP B 1 6 ? -11.375 -4.328 8.164 1 81.31 6 ASP B C 1
ATOM 741 O O . ASP B 1 6 ? -10.375 -4.199 8.883 1 81.31 6 ASP B O 1
ATOM 745 N N . THR B 1 7 ? -11.227 -4.422 6.93 1 89.5 7 THR B N 1
ATOM 746 C CA . THR B 1 7 ? -10.047 -3.896 6.254 1 89.5 7 THR B CA 1
ATOM 747 C C . THR B 1 7 ? -10.422 -2.725 5.348 1 89.5 7 THR B C 1
ATOM 749 O O . THR B 1 7 ? -11.586 -2.551 5 1 89.5 7 THR B O 1
ATOM 752 N N . LEU B 1 8 ? -9.492 -1.889 5.168 1 90.44 8 LEU B N 1
ATOM 753 C CA . LEU B 1 8 ? -9.664 -0.812 4.195 1 90.44 8 LEU B CA 1
ATOM 754 C C . LEU B 1 8 ? -8.516 -0.803 3.189 1 90.44 8 LEU B C 1
ATOM 756 O O . LEU B 1 8 ? -7.406 -1.229 3.504 1 90.44 8 LEU B O 1
ATOM 760 N N . ARG B 1 9 ? -8.766 -0.318 2.09 1 92.12 9 ARG B N 1
ATOM 761 C CA . ARG B 1 9 ? -7.754 -0.149 1.053 1 92.12 9 ARG B CA 1
ATOM 762 C C . ARG B 1 9 ? -6.883 1.072 1.331 1 92.12 9 ARG B C 1
ATOM 764 O O . ARG B 1 9 ? -7.387 2.113 1.761 1 92.12 9 ARG B O 1
ATOM 771 N N . VAL B 1 10 ? -5.664 0.917 1.001 1 94.06 10 VAL B N 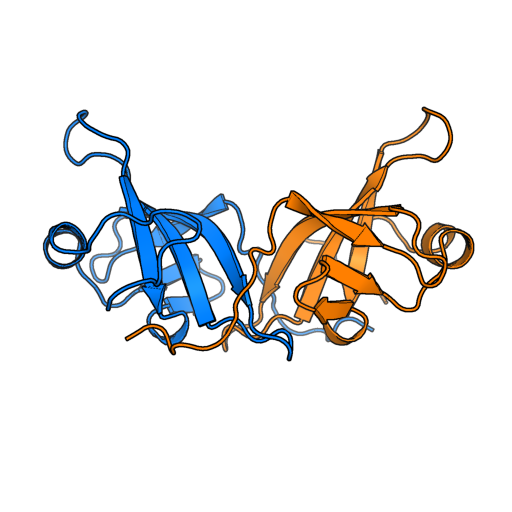1
ATOM 772 C CA . VAL B 1 10 ? -4.738 1.97 1.401 1 94.06 10 VAL B CA 1
ATOM 773 C C . VAL B 1 10 ? -4.422 2.863 0.204 1 94.06 10 VAL B C 1
ATOM 775 O O . VAL B 1 10 ? -4.422 4.09 0.32 1 94.06 10 VAL B O 1
ATOM 778 N N . PHE B 1 11 ? -4.141 2.246 -0.932 1 92.38 11 PHE B N 1
ATOM 779 C CA . PHE B 1 11 ? -3.697 3.031 -2.076 1 92.38 11 PHE B CA 1
ATOM 780 C C . PHE B 1 11 ? -4.812 3.947 -2.568 1 92.38 11 PHE B C 1
ATOM 782 O O . PHE B 1 11 ? -5.953 3.514 -2.727 1 92.38 11 PHE B O 1
ATOM 789 N N . GLY B 1 12 ? -4.484 5.203 -2.693 1 91.69 12 GLY B N 1
ATOM 790 C CA . GLY B 1 12 ? -5.402 6.184 -3.254 1 91.69 12 GLY B CA 1
ATOM 791 C C . GLY B 1 12 ? -6.352 6.77 -2.227 1 91.69 12 GLY B C 1
ATOM 792 O O . GLY B 1 12 ? -7.164 7.637 -2.547 1 91.69 12 GLY B O 1
ATOM 793 N N . ARG B 1 13 ? -6.227 6.379 -1.045 1 93 13 ARG B N 1
ATOM 794 C CA . ARG B 1 13 ? -7.117 6.875 -0.004 1 93 13 ARG B CA 1
ATOM 795 C C . ARG B 1 13 ? -6.688 8.258 0.473 1 93 13 ARG B C 1
ATOM 797 O O . ARG B 1 13 ? -5.492 8.523 0.623 1 93 13 ARG B O 1
ATOM 804 N N . ASP B 1 14 ? -7.664 8.984 0.792 1 91.88 14 ASP B N 1
ATOM 805 C CA . ASP B 1 14 ? -7.438 10.305 1.377 1 91.88 14 ASP B CA 1
ATOM 806 C C . ASP B 1 14 ? -6.988 10.195 2.832 1 91.88 14 ASP B C 1
ATOM 808 O O . ASP B 1 14 ? -7.449 9.312 3.562 1 91.88 14 ASP B O 1
ATOM 812 N N . VAL B 1 15 ? -6.113 11.07 3.127 1 93 15 VAL B N 1
ATOM 813 C CA . VAL B 1 15 ? -5.672 11.203 4.512 1 93 15 VAL B CA 1
ATOM 814 C C . VAL B 1 15 ? -6.164 12.523 5.09 1 93 15 VAL B C 1
ATOM 816 O O . VAL B 1 15 ? -5.949 13.586 4.504 1 93 15 VAL B O 1
ATOM 819 N N . LYS B 1 16 ? -6.781 12.391 6.207 1 91.88 16 LYS B N 1
ATOM 820 C CA . LYS B 1 16 ? -7.32 13.57 6.875 1 91.88 16 LYS B CA 1
ATOM 821 C C . LYS B 1 16 ? -6.418 14.008 8.023 1 91.88 16 LYS B C 1
ATOM 823 O O . LYS B 1 16 ? -5.832 13.172 8.719 1 91.88 16 LYS B O 1
ATOM 828 N N . SER B 1 17 ? -6.34 15.32 8.148 1 87 17 SER B N 1
ATOM 829 C CA . SER B 1 17 ? -5.648 15.891 9.305 1 87 17 SER B CA 1
ATOM 830 C C . SER B 1 17 ? -6.488 15.766 10.57 1 87 17 SER B C 1
ATOM 832 O O . SER B 1 17 ? -7.613 15.258 10.523 1 87 17 SER B O 1
ATOM 834 N N . ALA B 1 18 ? -5.852 16.188 11.672 1 82.94 18 ALA B N 1
ATOM 835 C CA . ALA B 1 18 ? -6.551 16.172 12.953 1 82.94 18 ALA B CA 1
ATOM 836 C C . ALA B 1 18 ? -7.812 17.031 12.891 1 82.94 18 ALA B C 1
ATOM 838 O O . ALA B 1 18 ? -8.773 16.781 13.625 1 82.94 18 ALA B O 1
ATOM 839 N N . SER B 1 19 ? -7.863 17.969 11.945 1 82.06 19 SER B N 1
ATOM 840 C CA . SER B 1 19 ? -9.008 18.875 11.82 1 82.06 19 SER B CA 1
ATOM 841 C C . SER B 1 19 ? -10.109 18.25 10.977 1 82.06 19 SER B C 1
ATOM 843 O O . SER B 1 19 ? -11.195 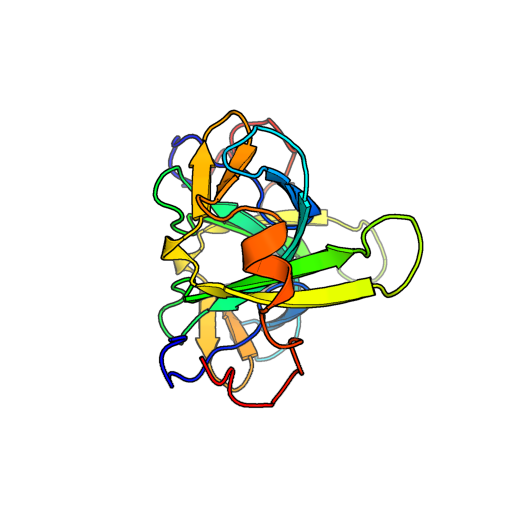18.812 10.844 1 82.06 19 SER B O 1
ATOM 845 N N . GLY B 1 20 ? -9.805 17.172 10.344 1 84 20 GLY B N 1
ATOM 846 C CA . GLY B 1 20 ? -10.805 16.484 9.539 1 84 20 GLY B CA 1
ATOM 847 C C . GLY B 1 20 ? -10.75 16.859 8.07 1 84 20 GLY B C 1
ATOM 848 O O . GLY B 1 20 ? -11.57 16.406 7.273 1 84 20 GLY B O 1
ATOM 849 N N . THR B 1 21 ? -9.82 17.688 7.711 1 84.75 21 THR B N 1
ATOM 850 C CA . THR B 1 21 ? -9.672 18.109 6.324 1 84.75 21 THR B CA 1
ATOM 851 C C . THR B 1 21 ? -8.727 17.188 5.57 1 84.75 21 THR B C 1
ATOM 853 O O . THR B 1 21 ? -7.676 16.812 6.094 1 84.75 21 THR B O 1
ATOM 856 N N . VAL B 1 22 ? -9.086 16.859 4.332 1 87.88 22 VAL B N 1
ATOM 857 C CA . VAL B 1 22 ? -8.211 16.047 3.502 1 87.88 22 VAL B CA 1
ATOM 858 C C . VAL B 1 22 ? -6.953 16.828 3.141 1 87.88 22 VAL B C 1
ATOM 860 O O . VAL B 1 22 ? -7.039 17.922 2.57 1 87.88 22 VAL B O 1
ATOM 863 N N . VAL B 1 23 ? -5.809 16.219 3.436 1 84.81 23 VAL B N 1
ATOM 864 C CA . VAL B 1 23 ? -4.586 16.984 3.213 1 84.81 23 VAL B CA 1
ATOM 865 C C . VAL B 1 23 ? -3.668 16.219 2.26 1 84.81 23 VAL B C 1
ATOM 867 O O . VAL B 1 23 ? -2.748 16.797 1.679 1 84.81 23 VAL B O 1
ATOM 870 N N . ALA B 1 24 ? -3.898 14.969 2.168 1 88.75 24 ALA B N 1
ATOM 871 C CA . ALA B 1 24 ? -3 14.164 1.345 1 88.75 24 ALA B CA 1
ATOM 872 C C . ALA B 1 24 ? -3.691 12.898 0.853 1 88.75 24 ALA B C 1
ATOM 874 O O . ALA B 1 24 ? -4.832 12.617 1.232 1 88.75 24 ALA B O 1
ATOM 875 N N . GLN B 1 25 ? -3.1 12.266 -0.027 1 91.88 25 GLN B N 1
ATOM 876 C CA . GLN B 1 25 ? -3.488 10.938 -0.49 1 91.88 25 GLN B CA 1
ATOM 877 C C . GLN B 1 25 ? -2.316 9.961 -0.407 1 91.88 25 GLN B C 1
ATOM 879 O O . GLN B 1 25 ? -1.187 10.312 -0.755 1 91.88 25 GLN B O 1
ATOM 884 N N . ILE B 1 26 ? -2.609 8.781 0.069 1 94 26 ILE B N 1
ATOM 885 C CA . ILE B 1 26 ? -1.549 7.781 0.066 1 94 26 ILE B CA 1
ATOM 886 C C . ILE B 1 26 ? -1.296 7.301 -1.361 1 94 26 ILE B C 1
ATOM 888 O O . ILE B 1 26 ? -2.217 6.848 -2.043 1 94 26 ILE B O 1
ATOM 892 N N . VAL B 1 27 ? -0.023 7.367 -1.792 1 93.25 27 VAL B N 1
ATOM 893 C CA . VAL B 1 27 ? 0.261 6.969 -3.168 1 93.25 27 VAL B CA 1
ATOM 894 C C . VAL B 1 27 ? 1.18 5.75 -3.176 1 93.25 27 VAL B C 1
ATOM 896 O O . VAL B 1 27 ? 1.34 5.094 -4.207 1 93.25 27 VAL B O 1
ATOM 899 N N . ASN B 1 28 ? 1.813 5.488 -2.096 1 95.5 28 ASN B N 1
ATOM 900 C CA . ASN B 1 28 ? 2.609 4.27 -1.981 1 95.5 28 ASN B CA 1
ATOM 901 C C . ASN B 1 28 ? 2.9 3.928 -0.523 1 95.5 28 ASN B C 1
ATOM 903 O O . ASN B 1 28 ? 2.672 4.746 0.369 1 95.5 28 ASN B O 1
ATOM 907 N N . VAL B 1 29 ? 3.318 2.738 -0.218 1 95.88 29 VAL B N 1
ATOM 908 C CA . VAL B 1 29 ? 3.725 2.258 1.099 1 95.88 29 VAL B CA 1
ATOM 909 C C . VAL B 1 29 ? 5.102 1.604 1.009 1 95.88 29 VAL B C 1
ATOM 911 O O . VAL B 1 29 ? 5.379 0.853 0.071 1 95.88 29 VAL B O 1
ATOM 914 N N . LEU B 1 30 ? 5.961 1.881 1.958 1 94.38 30 LEU B N 1
ATOM 915 C CA . LEU B 1 30 ? 7.246 1.208 2.113 1 94.38 30 LEU B CA 1
ATOM 916 C C . LEU B 1 30 ? 7.156 0.105 3.164 1 94.38 30 LEU B C 1
ATOM 918 O O . LEU B 1 30 ? 6.715 0.347 4.289 1 94.38 30 LEU B O 1
ATOM 922 N N . VAL B 1 31 ? 7.57 -1.1 2.691 1 95.38 31 VAL B N 1
ATOM 923 C CA . VAL B 1 31 ? 7.551 -2.219 3.629 1 95.38 31 VAL B CA 1
ATOM 924 C C . VAL B 1 31 ? 8.969 -2.766 3.811 1 95.38 31 VAL B C 1
ATOM 926 O O . VAL B 1 31 ? 9.805 -2.635 2.92 1 95.38 31 VAL B O 1
ATOM 929 N N . ASN B 1 32 ? 9.203 -3.279 4.984 1 93.94 32 ASN B N 1
ATOM 930 C CA . ASN B 1 32 ? 10.477 -3.947 5.211 1 93.94 32 ASN B CA 1
ATOM 931 C C . ASN B 1 32 ? 10.438 -5.402 4.754 1 93.94 32 ASN B C 1
ATOM 933 O O . ASN B 1 32 ? 9.453 -5.844 4.156 1 93.94 32 ASN B O 1
ATOM 937 N N . GLU B 1 33 ? 11.43 -6.172 5.043 1 93.19 33 GLU B N 1
ATOM 938 C CA . GLU B 1 33 ? 11.555 -7.535 4.543 1 93.19 33 GLU B CA 1
ATOM 939 C C . GLU B 1 33 ? 10.508 -8.453 5.176 1 93.19 33 GLU B C 1
ATOM 941 O O . GLU B 1 33 ? 10.164 -9.492 4.609 1 93.19 33 GLU B O 1
ATOM 946 N N . ALA B 1 34 ? 9.977 -8.07 6.301 1 93.75 34 ALA B N 1
ATOM 947 C CA . ALA B 1 34 ? 8.945 -8.859 6.969 1 93.75 34 ALA B CA 1
ATOM 948 C C . ALA B 1 34 ? 7.555 -8.508 6.441 1 93.75 34 ALA B C 1
ATOM 950 O O . ALA B 1 34 ? 6.559 -9.102 6.863 1 93.75 34 ALA B O 1
ATOM 951 N N . GLY B 1 35 ? 7.52 -7.531 5.574 1 94.75 35 GLY B N 1
ATOM 952 C CA . GLY B 1 35 ? 6.234 -7.121 5.027 1 94.75 35 GLY B CA 1
ATOM 953 C C . GLY B 1 35 ? 5.508 -6.117 5.902 1 94.75 35 GLY B C 1
ATOM 954 O O . GLY B 1 35 ? 4.309 -5.887 5.727 1 94.75 35 GLY B O 1
ATOM 955 N N . GLU B 1 36 ? 6.207 -5.578 6.836 1 95.69 36 GLU B N 1
ATOM 956 C CA . GLU B 1 36 ? 5.609 -4.59 7.73 1 95.69 36 GLU B CA 1
ATOM 957 C C . GLU B 1 36 ? 5.703 -3.186 7.145 1 95.69 36 GLU B C 1
ATOM 959 O O . GLU B 1 36 ? 6.77 -2.768 6.688 1 95.69 36 GLU B O 1
ATOM 964 N N . PRO B 1 37 ? 4.559 -2.506 7.156 1 96.44 37 PRO B N 1
ATOM 965 C CA . PRO B 1 37 ? 4.656 -1.118 6.699 1 96.44 37 PRO B CA 1
ATOM 966 C C . PRO B 1 37 ? 5.512 -0.25 7.617 1 96.44 37 PRO B C 1
ATOM 968 O O . PRO B 1 37 ? 5.355 -0.297 8.844 1 96.44 37 PRO B O 1
ATOM 971 N N . ARG B 1 38 ? 6.418 0.529 6.992 1 94.88 38 ARG B N 1
ATOM 972 C CA . ARG B 1 38 ? 7.312 1.397 7.754 1 94.88 38 ARG B CA 1
ATOM 973 C C . ARG B 1 38 ? 7.02 2.867 7.469 1 94.88 38 ARG B C 1
ATOM 975 O O . ARG B 1 38 ? 7.133 3.711 8.359 1 94.88 38 ARG B O 1
ATOM 982 N N . ALA B 1 39 ? 6.594 3.133 6.238 1 94.25 39 ALA B N 1
ATOM 983 C CA . ALA B 1 39 ? 6.293 4.504 5.836 1 94.25 39 ALA B CA 1
ATOM 984 C C . ALA B 1 39 ? 5.211 4.535 4.762 1 94.25 39 ALA B C 1
ATOM 986 O O . ALA B 1 39 ? 4.984 3.541 4.066 1 94.25 39 ALA B O 1
ATOM 987 N N . ALA B 1 40 ? 4.559 5.625 4.676 1 94.56 40 ALA B N 1
ATOM 988 C CA . ALA B 1 40 ? 3.643 5.949 3.584 1 94.56 40 ALA B CA 1
ATOM 989 C C . ALA B 1 40 ? 4.168 7.117 2.754 1 94.56 40 ALA B C 1
ATOM 991 O O . ALA B 1 40 ? 4.707 8.086 3.301 1 94.56 40 ALA B O 1
ATOM 992 N N . ILE B 1 41 ? 4.062 6.973 1.512 1 93.25 41 ILE B N 1
ATOM 993 C CA . ILE B 1 41 ? 4.312 8.094 0.612 1 93.25 41 ILE B CA 1
ATOM 994 C C . ILE B 1 41 ? 2.996 8.797 0.286 1 93.25 41 ILE B C 1
ATOM 996 O O . ILE B 1 41 ? 2.055 8.172 -0.201 1 93.25 41 ILE B O 1
ATOM 1000 N N . LEU B 1 42 ? 3.016 10.047 0.612 1 91.88 42 LEU B N 1
ATOM 1001 C CA . LEU B 1 42 ? 1.806 10.844 0.455 1 91.88 42 LEU B CA 1
ATOM 1002 C C . LEU B 1 42 ? 1.978 11.875 -0.652 1 91.88 42 LEU B C 1
ATOM 1004 O O . LEU B 1 42 ? 3.045 12.484 -0.782 1 91.88 42 LEU B O 1
ATOM 1008 N N . ASP B 1 43 ? 0.961 11.875 -1.554 1 89.25 43 ASP B N 1
ATOM 1009 C CA . ASP B 1 43 ? 0.812 13.062 -2.391 1 89.25 43 ASP B CA 1
ATOM 1010 C C . ASP B 1 43 ? 0.21 14.219 -1.6 1 89.25 43 ASP B C 1
ATOM 1012 O O . ASP B 1 43 ? -0.991 14.234 -1.321 1 89.25 43 ASP B O 1
ATOM 1016 N N . TYR B 1 44 ? 1.142 14.875 -1.125 1 82.69 44 TYR B N 1
ATOM 1017 C CA . TYR B 1 44 ? 0.755 16.062 -0.378 1 82.69 44 TYR B CA 1
ATOM 1018 C C . TYR B 1 44 ? 0.67 17.281 -1.295 1 82.69 44 TYR B C 1
ATOM 1020 O O . TYR B 1 44 ? 1.69 17.766 -1.791 1 82.69 44 TYR B O 1
ATOM 1028 N N . GLY B 1 45 ? -0.333 17.109 -2.342 1 68.06 45 GLY B N 1
ATOM 1029 C CA . GLY B 1 45 ? -0.425 18.266 -3.23 1 68.06 45 GLY B CA 1
ATOM 1030 C C . GLY B 1 45 ? -0.451 19.578 -2.492 1 68.06 45 GLY B C 1
ATOM 1031 O O . GLY B 1 45 ? -0.714 19.625 -1.288 1 68.06 45 GLY B O 1
ATOM 1032 N N . GLY B 1 46 ? 0.045 20.484 -3.316 1 55.44 46 GLY B N 1
ATOM 1033 C CA . GLY B 1 46 ? 0.192 21.891 -3.02 1 55.44 46 GLY B CA 1
ATOM 1034 C C . GLY B 1 46 ? -1.1 22.547 -2.562 1 55.44 46 GLY B C 1
ATOM 1035 O O . GLY B 1 46 ? -2.186 22 -2.773 1 55.44 46 GLY B O 1
ATOM 1036 N N . PHE B 1 47 ? -1.012 23.062 -1.467 1 49.88 47 PHE B N 1
ATOM 1037 C CA . PHE B 1 47 ? -1.853 24.172 -1.03 1 49.88 47 PHE B CA 1
ATOM 1038 C C . PHE B 1 47 ? -2.359 24.969 -2.227 1 49.88 47 PHE B C 1
ATOM 1040 O O . PHE B 1 47 ? -1.752 24.938 -3.299 1 49.88 47 PHE B O 1
ATOM 1047 N N . LEU B 1 48 ? -3.078 25.531 -2.533 1 44.69 48 LEU B N 1
ATOM 1048 C CA . LEU B 1 48 ? -3.762 26.406 -3.475 1 44.69 48 LEU B CA 1
ATOM 1049 C C . LEU B 1 48 ? -3.205 26.234 -4.883 1 44.69 48 LEU B C 1
ATOM 1051 O O . LEU B 1 48 ? -2.969 27.219 -5.586 1 44.69 48 LEU B O 1
ATOM 1055 N N . GLY B 1 49 ? -2.998 24.984 -5.453 1 49.34 49 GLY B N 1
ATOM 1056 C CA . GLY B 1 49 ? -2.783 24.984 -6.891 1 49.34 49 GLY B CA 1
ATOM 1057 C C . GLY B 1 49 ? -1.327 24.797 -7.273 1 49.34 49 GLY B C 1
ATOM 1058 O O . GLY B 1 49 ? -1.012 24.594 -8.445 1 49.34 49 GLY B O 1
ATOM 1059 N N . VAL B 1 50 ? -0.307 25.172 -6.457 1 54.81 50 VAL B N 1
ATOM 1060 C CA . VAL B 1 50 ? 1.075 25.219 -6.922 1 54.81 50 VAL B CA 1
ATOM 1061 C C . VAL B 1 50 ? 1.901 24.156 -6.188 1 54.81 50 VAL B C 1
ATOM 1063 O O . VAL B 1 50 ? 1.852 24.062 -4.961 1 54.81 50 VAL B O 1
ATOM 1066 N N . GLY B 1 51 ? 2.637 23.047 -6.906 1 62.22 51 GLY B N 1
ATOM 1067 C CA . GLY B 1 51 ? 3.77 22.266 -6.422 1 62.22 51 GLY B CA 1
ATOM 1068 C C . GLY B 1 51 ? 3.375 20.922 -5.844 1 62.22 51 GLY B C 1
ATOM 1069 O O . GLY B 1 51 ? 2.812 20.859 -4.75 1 62.22 51 GLY B O 1
ATOM 1070 N N . ARG B 1 52 ? 3.012 19.938 -6.574 1 68.12 52 ARG B N 1
ATOM 1071 C CA . ARG B 1 52 ? 2.797 18.594 -6.066 1 68.12 52 ARG B CA 1
ATOM 1072 C C . ARG B 1 52 ? 4.062 18.031 -5.418 1 68.12 52 ARG B C 1
ATOM 1074 O O . ARG B 1 52 ? 5.152 18.141 -5.984 1 68.12 52 ARG B O 1
ATOM 1081 N N . ARG B 1 53 ? 3.93 17.875 -4.055 1 80.31 53 ARG B N 1
ATOM 1082 C CA . ARG B 1 53 ? 5.066 17.281 -3.35 1 80.31 53 ARG B CA 1
ATOM 1083 C C . ARG B 1 53 ? 4.711 15.914 -2.783 1 80.31 53 ARG B C 1
ATOM 1085 O O . ARG B 1 53 ? 3.559 15.656 -2.43 1 80.31 53 ARG B O 1
ATOM 1092 N N . ARG B 1 54 ? 5.66 15.062 -2.916 1 87.75 54 ARG B N 1
ATOM 1093 C CA . ARG B 1 54 ? 5.535 13.781 -2.23 1 87.75 54 ARG B CA 1
ATOM 1094 C C . ARG B 1 54 ? 6.398 13.75 -0.974 1 87.75 54 ARG B C 1
ATOM 1096 O O . ARG B 1 54 ? 7.555 14.18 -0.998 1 87.75 54 ARG B O 1
ATOM 1103 N N . ILE B 1 55 ? 5.723 13.375 0.102 1 87.88 55 ILE B N 1
ATOM 1104 C CA . ILE B 1 55 ? 6.445 13.25 1.363 1 87.88 55 ILE B CA 1
ATOM 1105 C C . ILE B 1 55 ? 6.285 11.836 1.914 1 87.88 55 ILE B C 1
ATOM 1107 O O . ILE B 1 55 ? 5.332 11.133 1.571 1 87.88 55 ILE B O 1
ATOM 1111 N N . ALA B 1 56 ? 7.266 11.461 2.713 1 91.06 56 ALA B N 1
ATOM 1112 C CA . ALA B 1 56 ? 7.18 10.188 3.424 1 91.06 56 ALA B CA 1
ATOM 1113 C C . ALA B 1 56 ? 6.957 10.406 4.918 1 91.06 56 ALA B C 1
ATOM 1115 O O . ALA B 1 56 ? 7.617 11.25 5.531 1 91.06 56 ALA B O 1
ATOM 1116 N N . VAL B 1 57 ? 5.961 9.664 5.438 1 90.56 57 VAL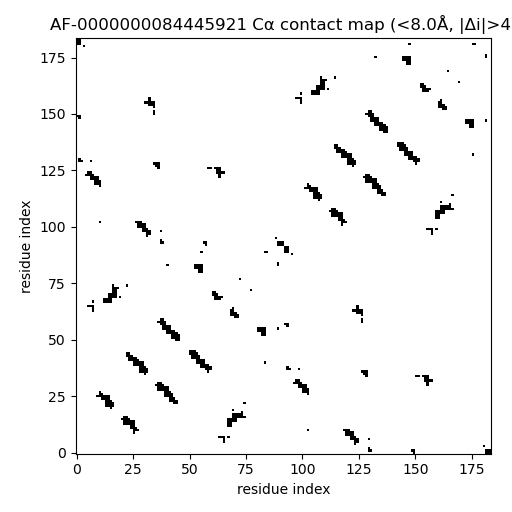 B N 1
ATOM 1117 C CA . VAL B 1 57 ? 5.707 9.727 6.871 1 90.56 57 VAL B CA 1
ATOM 1118 C C . VAL B 1 57 ? 5.816 8.328 7.48 1 90.56 57 VAL B C 1
ATOM 1120 O O . VAL B 1 57 ? 5.59 7.328 6.797 1 90.56 57 VAL B O 1
ATOM 1123 N N . THR B 1 58 ? 6.125 8.289 8.742 1 92.31 58 THR B N 1
ATOM 1124 C CA . THR B 1 58 ? 6.145 7.008 9.438 1 92.31 58 THR B CA 1
ATOM 1125 C C . THR B 1 58 ? 4.75 6.391 9.477 1 92.31 58 THR B C 1
ATOM 1127 O O . THR B 1 58 ? 3.766 7.086 9.742 1 92.31 58 THR B O 1
ATOM 1130 N N . TRP B 1 59 ? 4.66 5.125 9.258 1 94.44 59 TRP B N 1
ATOM 1131 C CA . TRP B 1 59 ? 3.391 4.406 9.18 1 94.44 59 TRP B CA 1
ATOM 1132 C C . TRP B 1 59 ? 2.613 4.535 10.484 1 94.44 59 TRP B C 1
ATOM 1134 O O . TRP B 1 59 ? 1.388 4.664 10.477 1 94.44 59 TRP B O 1
ATOM 1144 N N . GLU B 1 60 ? 3.297 4.602 11.562 1 92.69 60 GLU B N 1
ATOM 1145 C CA . GLU B 1 60 ? 2.682 4.594 12.891 1 92.69 60 GLU B CA 1
ATOM 1146 C C . GLU B 1 60 ? 1.949 5.902 13.164 1 92.69 60 GLU B C 1
ATOM 1148 O O . GLU B 1 60 ? 1.15 5.988 14.102 1 92.69 60 GLU B O 1
ATOM 1153 N N . THR B 1 61 ? 2.246 6.93 12.328 1 90.5 61 THR B N 1
ATOM 1154 C CA . THR B 1 61 ? 1.585 8.211 12.539 1 90.5 61 THR B CA 1
ATOM 1155 C C . THR B 1 61 ? 0.175 8.195 11.953 1 90.5 61 THR B C 1
ATOM 1157 O O . THR B 1 61 ? -0.615 9.109 12.195 1 90.5 61 THR B O 1
ATOM 1160 N N . LEU B 1 62 ? -0.094 7.148 11.227 1 94.31 62 LEU B N 1
ATOM 1161 C CA . LEU B 1 62 ? -1.396 7.035 10.578 1 94.31 62 LEU B CA 1
ATOM 1162 C C . LEU B 1 62 ? -2.35 6.195 11.422 1 94.31 62 LEU B C 1
ATOM 1164 O O . LEU B 1 62 ? -1.936 5.219 12.047 1 94.31 62 LEU B O 1
ATOM 1168 N N . SER B 1 63 ? -3.559 6.566 11.383 1 95 63 SER B N 1
ATOM 1169 C CA . SER B 1 63 ? -4.641 5.789 11.969 1 95 63 SER B CA 1
ATOM 1170 C C . SER B 1 63 ? -5.633 5.32 10.906 1 95 63 SER B C 1
ATOM 1172 O O . SER B 1 63 ? -6.031 6.098 10.039 1 95 63 SER B O 1
ATOM 1174 N N . PHE B 1 64 ? -6.012 4.102 11.078 1 94.38 64 PHE B N 1
ATOM 1175 C CA . PHE B 1 64 ? -6.895 3.465 10.102 1 94.38 64 PHE B CA 1
ATOM 1176 C C . PHE B 1 64 ? -8.234 3.121 10.734 1 94.38 64 PHE B C 1
ATOM 1178 O O . PHE B 1 64 ? -8.305 2.312 11.664 1 94.38 64 PHE B O 1
ATOM 1185 N N . THR B 1 65 ? -9.242 3.805 10.336 1 87.88 65 THR B N 1
ATOM 1186 C CA . THR B 1 65 ? -10.594 3.557 10.828 1 87.88 65 THR B CA 1
ATOM 1187 C C . THR B 1 65 ? -11.57 3.373 9.664 1 87.88 65 THR B C 1
ATOM 1189 O O . THR B 1 65 ? -11.242 3.699 8.523 1 87.88 65 THR B O 1
ATOM 1192 N N . PRO B 1 66 ? -12.664 2.818 9.914 1 82.12 66 PRO B N 1
ATOM 1193 C CA . PRO B 1 66 ? -13.664 2.676 8.852 1 82.12 66 PRO B CA 1
ATOM 1194 C C . PRO B 1 66 ? -14.016 4.008 8.188 1 82.12 66 PRO B C 1
ATOM 1196 O O . PRO B 1 66 ? -14.438 4.031 7.031 1 82.12 66 PRO B O 1
ATOM 1199 N N . ASP B 1 67 ? -13.75 5.137 8.859 1 82.69 67 ASP B N 1
ATOM 1200 C CA . ASP B 1 67 ? -14.07 6.461 8.336 1 82.69 67 ASP B CA 1
ATOM 1201 C C . ASP B 1 67 ? -12.945 6.973 7.434 1 82.69 67 ASP B C 1
ATOM 1203 O O . ASP B 1 67 ? -13.102 7.992 6.754 1 82.69 67 ASP B O 1
ATOM 1207 N N . GLY B 1 68 ? -11.891 6.242 7.484 1 88.5 68 GLY B N 1
ATOM 1208 C CA . GLY B 1 68 ? -10.773 6.645 6.652 1 88.5 68 GLY B CA 1
ATOM 1209 C C . GLY B 1 68 ? -9.453 6.656 7.395 1 88.5 68 GLY B C 1
ATOM 1210 O O . GLY B 1 68 ? -9.328 6.059 8.469 1 88.5 68 GLY B O 1
ATOM 1211 N N . ILE B 1 69 ? -8.445 7.277 6.695 1 95.62 69 ILE B N 1
ATOM 1212 C CA . ILE B 1 69 ? -7.102 7.383 7.258 1 95.62 69 ILE B CA 1
ATOM 1213 C C . ILE B 1 69 ? -6.883 8.789 7.816 1 95.62 69 ILE B C 1
ATOM 1215 O O . ILE B 1 69 ? -7.195 9.781 7.156 1 95.62 69 ILE B O 1
ATOM 1219 N N . THR B 1 70 ? -6.422 8.75 9.008 1 93.94 70 THR B N 1
ATOM 1220 C CA . THR B 1 70 ? -6.164 10.039 9.648 1 93.94 70 THR B CA 1
ATOM 1221 C C . THR B 1 70 ? -4.738 10.102 10.18 1 93.94 70 THR B C 1
ATOM 1223 O O . THR B 1 70 ? -4.121 9.062 10.445 1 93.94 70 THR B O 1
ATOM 1226 N N . PHE B 1 71 ? -4.207 11.164 10.172 1 89.44 71 PHE B N 1
ATOM 1227 C CA . PHE B 1 71 ? -2.943 11.328 10.883 1 89.44 71 PHE B C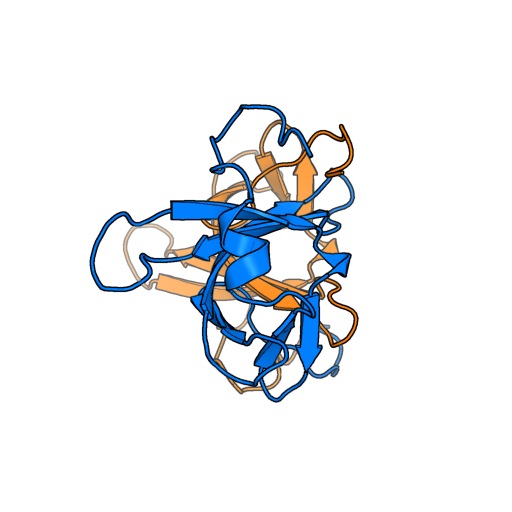A 1
ATOM 1228 C C . PHE B 1 71 ? -2.996 12.539 11.805 1 89.44 71 PHE B C 1
ATOM 1230 O O . PHE B 1 71 ? -3.879 13.391 11.672 1 89.44 71 PHE B O 1
ATOM 1237 N N . LEU B 1 72 ? -2.191 12.484 12.828 1 83.5 72 LEU B N 1
ATOM 1238 C CA . LEU B 1 72 ? -2.232 13.461 13.906 1 83.5 72 LEU B CA 1
ATOM 1239 C C . LEU B 1 72 ? -1.545 14.758 13.492 1 83.5 72 LEU B C 1
ATOM 1241 O O . LEU B 1 72 ? -1.646 15.766 14.188 1 83.5 72 LEU B O 1
ATOM 1245 N N . LEU B 1 73 ? -0.939 14.812 12.367 1 81.44 73 LEU B N 1
ATOM 1246 C CA . LEU B 1 73 ? -0.196 15.992 11.938 1 81.44 73 LEU B CA 1
ATOM 1247 C C . LEU B 1 73 ? -1.106 16.984 11.211 1 81.44 73 LEU B C 1
ATOM 1249 O O . LEU B 1 73 ? -2.051 16.562 10.531 1 81.44 73 LEU B O 1
ATOM 1253 N N . THR B 1 74 ? -0.817 18.25 11.469 1 79.75 74 THR B N 1
ATOM 1254 C CA . THR B 1 74 ? -1.525 19.281 10.727 1 79.75 74 THR B CA 1
ATOM 1255 C C . THR B 1 74 ? -0.854 19.547 9.383 1 79.75 74 THR B C 1
ATOM 1257 O O . THR B 1 74 ? 0.289 19.125 9.164 1 79.75 74 THR B O 1
ATOM 1260 N N . ARG B 1 75 ? -1.57 20.234 8.539 1 78.19 75 ARG B N 1
ATOM 1261 C CA . ARG B 1 75 ? -1.027 20.609 7.234 1 78.19 75 ARG B CA 1
ATOM 1262 C C . ARG B 1 75 ? 0.254 21.422 7.383 1 78.19 75 ARG B C 1
ATOM 1264 O O . ARG B 1 75 ? 1.208 21.234 6.625 1 78.19 75 ARG B O 1
ATOM 1271 N N . ASP B 1 76 ? 0.236 22.375 8.414 1 78.31 76 ASP B N 1
ATOM 1272 C CA . ASP B 1 76 ? 1.393 23.234 8.633 1 78.31 76 ASP B CA 1
ATOM 1273 C C . ASP B 1 76 ? 2.619 22.422 9.031 1 78.31 76 ASP B C 1
ATOM 1275 O O . ASP B 1 76 ? 3.744 22.75 8.648 1 78.31 76 ASP B O 1
ATOM 1279 N N . GLN B 1 77 ? 2.377 21.375 9.773 1 80.56 77 GLN B N 1
ATOM 1280 C CA . GLN B 1 77 ? 3.473 20.516 10.203 1 80.56 77 GLN B CA 1
ATOM 1281 C C . GLN B 1 77 ? 4.039 19.719 9.039 1 80.56 77 GLN B C 1
ATOM 1283 O O . GLN B 1 77 ? 5.238 19.438 8.992 1 80.56 77 GLN B O 1
ATOM 1288 N N . LEU B 1 78 ? 3.197 19.406 8.055 1 80.56 78 LEU B N 1
ATOM 1289 C CA . LEU B 1 78 ? 3.619 18.594 6.91 1 80.56 78 LEU B CA 1
ATOM 1290 C C . LEU B 1 78 ? 4.457 19.422 5.945 1 80.56 78 LEU B C 1
ATOM 1292 O O . LEU B 1 78 ? 5.281 18.891 5.203 1 80.56 78 LEU B O 1
ATOM 1296 N N . LYS B 1 79 ? 4.242 20.719 5.969 1 78 79 LYS B N 1
ATOM 129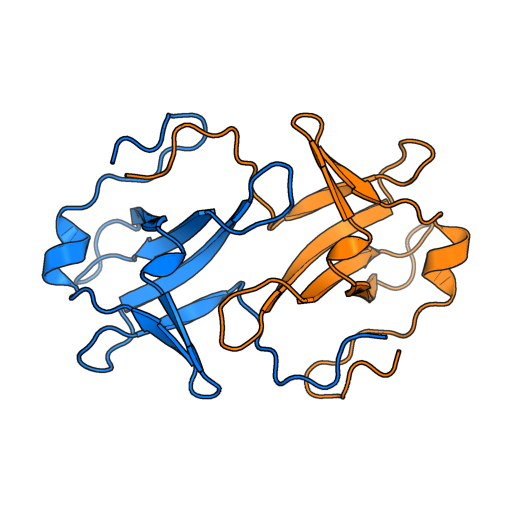7 C CA . LYS B 1 79 ? 4.957 21.609 5.07 1 78 79 LYS B CA 1
ATOM 1298 C C . LYS B 1 79 ? 6.465 21.531 5.289 1 78 79 LYS B C 1
ATOM 1300 O O . LYS B 1 79 ? 7.246 21.703 4.352 1 78 79 LYS B O 1
ATOM 1305 N N . GLY B 1 80 ? 6.82 21.203 6.457 1 78.12 80 GLY B N 1
ATOM 1306 C CA . GLY B 1 80 ? 8.234 21.156 6.789 1 78.12 80 GLY B CA 1
ATOM 1307 C C . GLY B 1 80 ? 8.891 19.828 6.441 1 78.12 80 GLY B C 1
ATOM 1308 O O . GLY B 1 80 ? 10.109 19.688 6.543 1 78.12 80 GLY B O 1
ATOM 1309 N N . PHE B 1 81 ? 8.148 18.922 6.059 1 81.31 81 PHE B N 1
ATOM 1310 C CA . PHE B 1 81 ? 8.703 17.609 5.734 1 81.31 81 PHE B CA 1
ATOM 1311 C C . PHE B 1 81 ? 9.469 17.656 4.418 1 81.31 81 PHE B C 1
ATOM 1313 O O . PHE B 1 81 ? 9.062 18.344 3.482 1 81.31 81 PHE B O 1
ATOM 1320 N N . PRO B 1 82 ? 10.555 16.938 4.426 1 82.38 82 PRO B N 1
ATOM 1321 C CA . PRO B 1 82 ? 11.305 16.875 3.166 1 82.38 82 PRO B CA 1
ATOM 1322 C C . PRO B 1 82 ? 10.547 16.141 2.068 1 82.38 82 PRO B C 1
ATOM 1324 O O . PRO B 1 82 ? 9.719 15.266 2.363 1 82.38 82 PRO B O 1
ATOM 1327 N N . ASP B 1 83 ? 10.883 16.469 0.854 1 83.25 83 ASP B N 1
ATOM 1328 C CA . ASP B 1 83 ? 10.336 15.734 -0.279 1 83.25 83 ASP B CA 1
ATOM 1329 C C . ASP B 1 83 ? 10.859 14.305 -0.313 1 83.25 83 ASP B C 1
ATOM 1331 O O . ASP B 1 83 ? 12.031 14.055 -0.007 1 83.25 83 ASP B O 1
ATOM 1335 N N . PHE B 1 84 ? 9.938 13.508 -0.65 1 83.44 84 PHE B N 1
ATOM 1336 C CA . PHE B 1 84 ? 10.352 12.117 -0.824 1 83.44 84 PHE B CA 1
ATOM 1337 C C . PHE B 1 84 ? 11.047 11.93 -2.168 1 83.44 84 PHE B C 1
ATOM 1339 O O . PHE B 1 84 ? 10.5 12.289 -3.211 1 83.44 84 PHE B O 1
ATOM 1346 N N . VAL B 1 85 ? 12.289 11.547 -2.066 1 76.75 85 VAL B N 1
ATOM 1347 C CA . VAL B 1 85 ? 13.039 11.18 -3.264 1 76.75 85 VAL B CA 1
ATOM 1348 C C . VAL B 1 85 ? 13.352 9.688 -3.238 1 76.75 85 VAL B C 1
ATOM 1350 O O . VAL B 1 85 ? 13.969 9.195 -2.291 1 76.75 85 VAL B O 1
ATOM 1353 N N . GLU B 1 86 ? 12.82 9.031 -4.293 1 73.56 86 GLU B N 1
ATOM 1354 C CA . GLU B 1 86 ? 13.031 7.586 -4.371 1 73.56 86 GLU B CA 1
ATOM 1355 C C . GLU B 1 86 ? 14.523 7.25 -4.352 1 73.56 86 GLU B C 1
ATOM 1357 O O . GLU B 1 86 ? 15.32 7.891 -5.039 1 73.56 86 GLU B O 1
ATOM 1362 N N . GLY B 1 87 ? 14.867 6.184 -3.584 1 66.69 87 GLY B N 1
ATOM 1363 C CA . GLY B 1 87 ? 16.25 5.73 -3.541 1 66.69 87 GLY B CA 1
ATOM 1364 C C . GLY B 1 87 ? 17.094 6.488 -2.531 1 66.69 87 GLY B C 1
ATOM 1365 O O . GLY B 1 87 ? 18.234 6.109 -2.256 1 66.69 87 GLY B O 1
ATOM 1366 N N . LYS B 1 88 ? 16.672 7.641 -2.199 1 64.81 88 LYS B N 1
ATOM 1367 C CA . LYS B 1 88 ? 17.422 8.352 -1.16 1 64.81 88 LYS B CA 1
ATOM 1368 C C . LYS B 1 88 ? 16.922 7.965 0.23 1 64.81 88 LYS B C 1
ATOM 1370 O O . LYS B 1 88 ? 15.734 7.707 0.422 1 64.81 88 LYS B O 1
ATOM 1375 N N . PRO B 1 89 ? 17.953 7.656 1.1 1 60.53 89 PRO B N 1
ATOM 1376 C CA . PRO B 1 89 ? 17.5 7.363 2.461 1 60.53 89 PRO B CA 1
ATOM 1377 C C . PRO B 1 89 ? 16.547 8.422 3.002 1 60.53 89 PRO B C 1
ATOM 1379 O O . PRO B 1 89 ? 16.703 9.609 2.701 1 60.53 89 PRO B O 1
ATOM 1382 N N . ILE B 1 90 ? 15.344 7.984 3.354 1 56.94 90 ILE B N 1
ATOM 1383 C CA . ILE B 1 90 ? 14.414 8.914 3.98 1 56.94 90 ILE B CA 1
ATOM 1384 C C . ILE B 1 90 ? 15.055 9.508 5.238 1 56.94 90 ILE B C 1
ATOM 1386 O O . ILE B 1 90 ? 15.453 8.773 6.141 1 56.94 90 ILE B O 1
ATOM 1390 N N . LEU B 1 91 ? 15.781 10.555 5.105 1 48.34 91 LEU B N 1
ATOM 1391 C CA . LEU B 1 91 ? 16.422 11.219 6.238 1 48.34 91 LEU B CA 1
ATOM 1392 C C . LEU B 1 91 ? 15.375 11.812 7.18 1 48.34 91 LEU B C 1
ATOM 1394 O O . LEU B 1 91 ? 14.531 12.609 6.758 1 48.34 91 LEU B O 1
ATOM 1398 N N . ALA B 1 92 ? 14.82 11.016 7.977 1 45.62 92 ALA B N 1
ATOM 1399 C CA . ALA B 1 92 ? 14.086 11.688 9.039 1 45.62 92 ALA B CA 1
ATOM 1400 C C . ALA B 1 92 ? 15.031 12.477 9.945 1 45.62 92 ALA B C 1
ATOM 1402 O O . ALA B 1 92 ? 16.203 12.109 10.102 1 45.62 92 ALA B O 1
#

Sequence (184 aa):
MLPATDTLRVFGRDVKSASGTVVAQIVNVLVNEAGEPRAAILDYGGFLGVGRRRIAVTWETLSFTPDGITFLLTRDQLKGFPDFVEGKPILAMLPATDTLRVFGRDVKSASGTVVAQIVNVLVNEAGEPRAAILDYGGFLGVGRRRIAVTWETLSFTPDGITFLLTRDQLKGFPDFVEGKPILA

Foldseek 3Di:
DPPPDDDDDQAQFFEAEPVRDGQWHFHDFDADPVRHTFWTWTQRDDDPPDDGFIFIDGPVQWDQDPVTIYGHDDNVRCVPGDGDDPPDPRPD/DPPPDDDDDQAQFFEAEPVRDGQWHFHDFDADPVRHTFWTWTQRDDDPPDDGFIFIDGPVQWDQDPVTIYGHDDNVRCVPGDGDDPPDPRPD

Organism: NCBI:txid207340